Protein AF-A0A7S2F616-F1 (afdb_monomer)

Structure (mmCIF, N/CA/C/O backbone):
data_AF-A0A7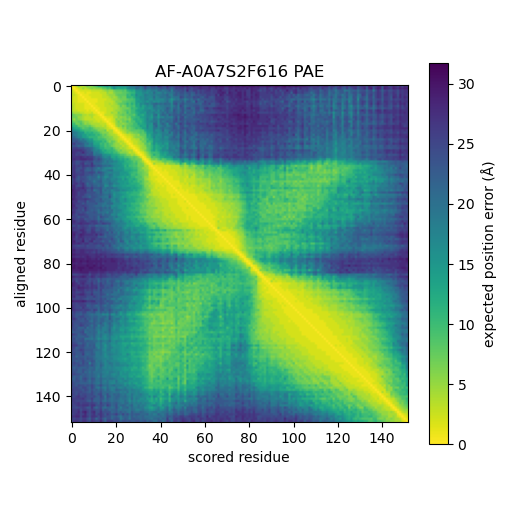S2F616-F1
#
_entry.id   AF-A0A7S2F616-F1
#
loop_
_atom_site.group_PDB
_atom_site.id
_atom_site.type_symbol
_atom_site.label_atom_id
_atom_site.label_alt_id
_atom_site.label_comp_id
_atom_site.label_asym_id
_atom_site.label_entity_id
_atom_site.label_seq_id
_atom_site.pdbx_PDB_ins_code
_atom_site.Cartn_x
_atom_site.Cartn_y
_atom_site.Cartn_z
_atom_site.occupancy
_atom_site.B_iso_or_equiv
_atom_site.auth_seq_id
_atom_site.auth_comp_id
_atom_site.auth_asym_id
_atom_site.auth_atom_id
_atom_site.pdbx_PDB_model_num
ATOM 1 N N . VAL A 1 1 ? 30.678 -34.452 -45.880 1.00 59.41 1 VAL A N 1
ATOM 2 C CA . VAL A 1 1 ? 30.586 -33.304 -44.944 1.00 59.41 1 VAL A CA 1
ATOM 3 C C . VAL A 1 1 ? 29.264 -32.539 -45.116 1.00 59.41 1 VAL A C 1
ATOM 5 O O . VAL A 1 1 ? 28.798 -31.951 -44.152 1.00 59.41 1 VAL A O 1
ATOM 8 N N . ASP A 1 2 ? 28.563 -32.664 -46.253 1.00 71.50 2 ASP A N 1
ATOM 9 C CA . ASP A 1 2 ? 27.286 -31.962 -46.513 1.00 71.50 2 ASP A CA 1
ATOM 10 C C . ASP A 1 2 ? 26.055 -32.409 -45.710 1.00 71.50 2 ASP A C 1
ATOM 12 O O . ASP A 1 2 ? 25.166 -31.607 -45.423 1.00 71.50 2 ASP A O 1
ATOM 16 N N . THR A 1 3 ? 25.973 -33.673 -45.292 1.00 76.50 3 THR A N 1
ATOM 17 C CA . THR A 1 3 ? 24.777 -34.192 -44.602 1.00 76.50 3 THR A CA 1
ATOM 18 C C . THR A 1 3 ? 24.576 -33.603 -43.204 1.00 76.50 3 THR A C 1
ATOM 20 O O . THR A 1 3 ? 23.438 -33.457 -42.755 1.00 76.50 3 THR A O 1
ATOM 23 N N . ALA A 1 4 ? 25.660 -33.216 -42.526 1.00 77.75 4 ALA A N 1
ATOM 24 C CA . ALA A 1 4 ? 25.596 -32.557 -41.223 1.00 77.75 4 ALA A CA 1
ATOM 25 C C . ALA A 1 4 ? 25.103 -31.106 -41.344 1.00 77.75 4 ALA A C 1
ATOM 27 O O . ALA A 1 4 ? 24.248 -30.679 -40.568 1.00 77.75 4 ALA A O 1
ATOM 28 N N . HIS A 1 5 ? 25.575 -30.376 -42.359 1.00 76.62 5 HIS A N 1
ATOM 29 C CA . HIS A 1 5 ? 25.176 -28.989 -42.598 1.00 76.62 5 HIS A CA 1
ATOM 30 C C . HIS A 1 5 ? 23.695 -28.888 -42.987 1.00 76.62 5 HIS A C 1
ATOM 32 O O . HIS A 1 5 ? 22.969 -28.016 -42.504 1.00 76.62 5 HIS A O 1
ATOM 38 N N . HIS A 1 6 ? 23.211 -29.829 -43.800 1.00 77.19 6 HIS A N 1
ATOM 39 C CA . HIS A 1 6 ? 21.803 -29.865 -44.179 1.00 77.19 6 HIS A CA 1
ATOM 40 C C . HIS A 1 6 ? 20.889 -30.140 -42.971 1.00 77.19 6 HIS A C 1
ATOM 42 O O . HIS A 1 6 ? 19.891 -29.441 -42.783 1.00 77.19 6 HIS A O 1
ATOM 48 N N . ARG A 1 7 ? 21.269 -31.068 -42.080 1.00 76.50 7 ARG A N 1
ATOM 49 C CA . ARG A 1 7 ? 20.515 -31.331 -40.841 1.00 76.50 7 ARG A CA 1
ATOM 50 C C . ARG A 1 7 ? 20.519 -30.148 -39.870 1.00 76.50 7 ARG A C 1
ATOM 52 O O . ARG A 1 7 ? 19.475 -29.847 -39.296 1.00 76.50 7 ARG A O 1
ATOM 59 N N . LEU A 1 8 ? 21.644 -29.448 -39.733 1.00 80.19 8 LEU A N 1
ATOM 60 C CA . LEU A 1 8 ? 21.741 -28.247 -38.894 1.00 80.19 8 LEU A CA 1
ATOM 61 C C . LEU A 1 8 ? 20.860 -27.104 -39.414 1.00 80.19 8 LEU A C 1
ATOM 63 O O . LEU A 1 8 ? 20.178 -26.453 -38.625 1.00 80.19 8 LEU A O 1
ATOM 67 N N . SER A 1 9 ? 20.795 -26.907 -40.734 1.00 79.44 9 SER A N 1
ATOM 68 C CA . SER A 1 9 ? 19.934 -25.874 -41.328 1.00 79.44 9 SER A CA 1
ATOM 69 C C . SER A 1 9 ? 18.437 -26.127 -41.089 1.00 79.44 9 SER A C 1
ATOM 71 O O . SER A 1 9 ? 17.704 -25.191 -40.769 1.00 79.44 9 SER A O 1
ATOM 73 N N . HIS A 1 10 ? 17.992 -27.390 -41.127 1.00 78.00 10 HIS A N 1
ATOM 74 C CA . HIS A 1 10 ? 16.605 -27.750 -40.811 1.00 78.00 10 HIS A CA 1
ATOM 75 C C . HIS A 1 10 ? 16.266 -27.564 -39.327 1.00 78.00 10 HIS A C 1
ATOM 77 O O . HIS A 1 10 ? 15.174 -27.096 -39.004 1.00 78.00 10 HIS A O 1
ATOM 83 N N . MET A 1 11 ? 17.201 -27.864 -38.419 1.00 77.00 11 MET A N 1
ATOM 84 C CA . MET A 1 11 ? 17.009 -27.607 -36.986 1.00 77.00 11 MET A CA 1
ATOM 85 C C . MET A 1 11 ? 16.946 -26.105 -36.672 1.00 77.00 11 MET A C 1
ATOM 87 O O . MET A 1 11 ? 16.117 -25.679 -35.869 1.00 77.00 11 MET A O 1
ATOM 91 N N . ALA A 1 12 ? 17.754 -25.286 -37.350 1.00 77.19 12 ALA A N 1
ATOM 92 C CA . ALA A 1 12 ? 17.732 -23.833 -37.188 1.00 77.19 12 ALA A CA 1
ATOM 93 C C . ALA A 1 12 ? 16.427 -23.193 -37.699 1.00 77.19 12 ALA A C 1
ATOM 95 O O . ALA A 1 12 ? 15.934 -22.237 -37.100 1.00 77.19 12 ALA A O 1
ATOM 96 N N . GLN A 1 13 ? 15.839 -23.722 -38.777 1.00 73.69 13 GLN A N 1
ATOM 97 C CA . GLN A 1 13 ? 14.551 -23.246 -39.296 1.00 73.69 13 GLN A CA 1
ATOM 98 C C . GLN A 1 13 ? 13.376 -23.634 -38.387 1.00 73.69 13 GLN A C 1
ATOM 100 O O . GLN A 1 13 ? 12.523 -22.791 -38.113 1.00 73.69 13 GLN A O 1
ATOM 105 N N . GLY A 1 14 ? 13.365 -24.859 -37.848 1.00 64.19 14 GLY A N 1
ATOM 106 C CA . GLY A 1 14 ? 12.347 -25.294 -36.883 1.00 64.19 14 GLY A CA 1
ATOM 107 C C . GLY A 1 14 ? 12.370 -24.482 -35.583 1.00 64.19 14 GLY A C 1
ATOM 108 O O . GLY A 1 14 ? 11.321 -24.084 -35.084 1.00 64.19 14 GLY A O 1
ATOM 109 N N . ALA A 1 15 ? 13.564 -24.148 -35.080 1.00 64.31 15 ALA A N 1
ATOM 110 C CA . ALA A 1 15 ? 13.719 -23.313 -33.888 1.00 64.31 15 ALA A CA 1
ATOM 111 C C . ALA A 1 15 ? 13.207 -21.873 -34.091 1.00 64.31 15 ALA A C 1
ATOM 113 O O . ALA A 1 15 ? 12.658 -21.280 -33.164 1.00 64.31 15 ALA A O 1
ATOM 114 N N . LYS A 1 16 ? 13.350 -21.310 -35.299 1.00 64.12 16 LYS A N 1
ATOM 115 C CA . LYS A 1 16 ? 12.811 -19.980 -35.628 1.00 64.12 16 LYS A CA 1
ATOM 116 C C . LYS A 1 16 ? 11.285 -19.978 -35.719 1.00 64.12 16 LYS A C 1
ATOM 118 O O . LYS A 1 16 ? 10.668 -19.061 -35.190 1.00 64.12 16 LYS A O 1
ATOM 123 N N . ALA A 1 17 ? 10.689 -21.007 -36.322 1.00 65.56 17 ALA A N 1
ATOM 124 C CA . ALA A 1 17 ? 9.234 -21.139 -36.413 1.00 65.56 17 ALA A CA 1
ATOM 125 C C . ALA A 1 17 ? 8.583 -21.262 -35.025 1.00 65.56 17 ALA A C 1
ATOM 127 O O . ALA A 1 17 ? 7.601 -20.585 -34.742 1.00 65.56 17 ALA A O 1
ATOM 128 N N . TRP A 1 18 ? 9.188 -22.042 -34.123 1.00 61.41 18 TRP A N 1
ATOM 129 C CA . TRP A 1 18 ? 8.688 -22.203 -32.753 1.00 61.41 18 TRP A CA 1
ATOM 130 C C . TRP A 1 18 ? 8.827 -20.929 -31.903 1.00 61.41 18 TRP A C 1
ATOM 132 O O . TRP A 1 18 ? 8.004 -20.667 -31.028 1.00 61.41 18 TRP A O 1
ATOM 142 N N . ARG A 1 19 ? 9.855 -20.111 -32.173 1.00 57.28 19 ARG A N 1
ATOM 143 C CA . ARG A 1 19 ? 10.084 -18.826 -31.494 1.00 57.28 19 ARG A CA 1
ATOM 144 C C . ARG A 1 19 ? 9.154 -17.713 -31.996 1.00 57.28 19 ARG A C 1
ATOM 146 O O . ARG A 1 19 ? 8.838 -16.828 -31.215 1.00 57.28 19 ARG A O 1
ATOM 153 N N . GLY A 1 20 ? 8.718 -17.752 -33.258 1.00 59.09 20 GLY A N 1
ATOM 154 C CA . GLY A 1 20 ? 7.736 -16.801 -33.800 1.00 59.09 20 GLY A CA 1
ATOM 155 C C . GLY A 1 20 ? 6.345 -17.008 -33.203 1.00 59.09 20 GLY A C 1
ATOM 156 O O . GLY A 1 20 ? 5.773 -16.083 -32.642 1.00 59.09 20 GLY A O 1
ATOM 157 N N . ASP A 1 21 ? 5.870 -18.254 -33.200 1.00 58.25 21 ASP A N 1
ATOM 158 C CA . ASP A 1 21 ? 4.515 -18.604 -32.744 1.00 58.25 21 ASP A CA 1
ATOM 159 C C . ASP A 1 21 ? 4.321 -18.372 -31.231 1.00 58.25 21 ASP A C 1
ATOM 161 O O . ASP A 1 21 ? 3.269 -17.941 -30.766 1.00 58.25 21 ASP A O 1
ATOM 165 N N . THR A 1 22 ? 5.381 -18.581 -30.441 1.00 59.03 22 THR A N 1
ATOM 166 C CA . THR A 1 22 ? 5.370 -18.269 -29.002 1.00 59.03 22 THR A CA 1
ATOM 167 C C . THR A 1 22 ? 5.550 -16.784 -28.708 1.00 59.03 22 THR A C 1
ATOM 169 O O . THR A 1 22 ? 4.949 -16.297 -27.753 1.00 59.03 22 THR A O 1
ATOM 172 N N . ALA A 1 23 ? 6.339 -16.050 -29.499 1.00 58.25 23 ALA A N 1
ATOM 173 C CA . ALA A 1 23 ? 6.511 -14.611 -29.314 1.00 58.25 23 ALA A CA 1
ATOM 174 C C . ALA A 1 23 ? 5.230 -13.839 -29.648 1.00 58.25 23 ALA A C 1
ATOM 176 O O . ALA A 1 23 ? 4.866 -12.938 -28.896 1.00 58.25 23 ALA A O 1
ATOM 177 N N . ASP A 1 24 ? 4.525 -14.215 -30.715 1.00 59.19 24 ASP A N 1
ATOM 178 C CA . ASP A 1 24 ? 3.292 -13.546 -31.133 1.00 59.19 24 ASP A CA 1
ATOM 179 C C . ASP A 1 24 ? 2.122 -13.871 -30.188 1.00 59.19 24 ASP A C 1
ATOM 181 O O . ASP A 1 24 ? 1.415 -12.956 -29.760 1.00 59.19 24 ASP A O 1
ATOM 185 N N . ALA A 1 25 ? 2.005 -15.122 -29.722 1.00 58.81 25 ALA A N 1
ATOM 186 C CA . ALA A 1 25 ? 1.015 -15.501 -28.710 1.00 58.81 25 ALA A CA 1
ATOM 187 C C . ALA A 1 25 ? 1.250 -14.812 -27.349 1.00 58.81 25 ALA A C 1
ATOM 189 O O . ALA A 1 25 ? 0.301 -14.366 -26.705 1.00 58.81 25 ALA A O 1
ATOM 190 N N . HIS A 1 26 ? 2.507 -14.659 -26.905 1.00 54.34 26 HIS A N 1
ATOM 191 C CA . HIS A 1 26 ? 2.810 -13.895 -25.684 1.00 54.34 26 HIS A CA 1
ATOM 192 C C . HIS A 1 26 ? 2.540 -12.394 -25.860 1.00 54.34 26 HIS A C 1
ATOM 194 O O . HIS A 1 26 ? 2.189 -11.709 -24.897 1.00 54.34 26 HIS A O 1
ATOM 200 N N . ARG A 1 27 ? 2.704 -11.871 -27.080 1.00 56.91 27 ARG A N 1
ATOM 201 C CA . ARG A 1 27 ? 2.516 -10.454 -27.404 1.00 56.91 27 ARG A CA 1
ATOM 202 C C . ARG A 1 27 ? 1.042 -10.064 -27.478 1.00 56.91 27 ARG A C 1
ATOM 204 O O . ARG A 1 27 ? 0.711 -8.960 -27.056 1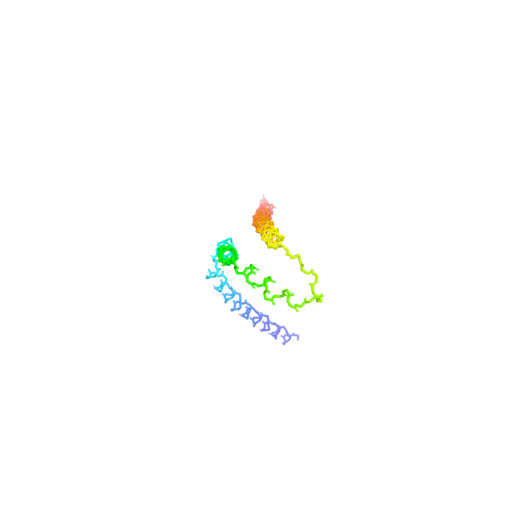.00 56.91 27 ARG A O 1
ATOM 211 N N . GLU A 1 28 ? 0.161 -10.949 -27.943 1.00 57.34 28 GLU A N 1
ATOM 212 C CA . GLU A 1 28 ? -1.293 -10.725 -27.906 1.00 57.34 28 GLU A CA 1
ATOM 213 C C . GLU A 1 28 ? -1.851 -10.785 -26.482 1.00 57.34 28 GLU A C 1
ATOM 215 O O . GLU A 1 28 ? -2.575 -9.874 -26.079 1.00 57.34 28 GLU A O 1
ATOM 220 N N . VAL A 1 29 ? -1.423 -11.758 -25.668 1.00 57.06 29 VAL A N 1
ATOM 221 C CA . VAL A 1 29 ? -1.841 -11.845 -24.256 1.00 57.06 29 VAL A CA 1
ATOM 222 C C . VAL A 1 29 ? -1.372 -10.624 -23.451 1.00 57.06 29 VAL A C 1
ATOM 224 O O . VAL A 1 29 ? -2.125 -10.101 -22.631 1.00 57.06 29 VAL A O 1
ATOM 227 N N . HIS A 1 30 ? -0.168 -10.103 -23.719 1.00 52.06 30 HIS A N 1
ATOM 228 C CA . HIS A 1 30 ? 0.314 -8.872 -23.078 1.00 52.06 30 HIS A CA 1
ATOM 229 C C . HIS A 1 30 ? -0.364 -7.591 -23.575 1.00 52.06 30 HIS A C 1
ATOM 231 O O . HIS A 1 30 ? -0.295 -6.574 -22.885 1.00 52.06 30 HIS A O 1
ATOM 237 N N . ARG A 1 31 ? -1.003 -7.605 -24.749 1.00 53.75 31 ARG A N 1
ATOM 238 C CA . ARG A 1 31 ? -1.628 -6.416 -25.345 1.00 53.75 31 ARG A CA 1
ATOM 239 C C . ARG A 1 31 ? -3.057 -6.191 -24.849 1.00 53.75 31 ARG A C 1
ATOM 241 O O . ARG A 1 31 ? -3.458 -5.039 -24.721 1.00 53.75 31 ARG A O 1
ATOM 248 N N . GLU A 1 32 ? -3.800 -7.247 -24.519 1.00 51.09 32 GLU A N 1
ATOM 249 C CA . GLU A 1 32 ? -5.140 -7.127 -23.914 1.00 51.09 32 GLU A CA 1
ATOM 250 C C . GLU A 1 32 ? -5.114 -6.878 -22.398 1.00 51.09 32 GLU A C 1
ATOM 252 O O . GLU A 1 32 ? -6.073 -6.337 -21.853 1.00 51.09 32 GLU A O 1
ATOM 257 N N . SER A 1 33 ? -4.017 -7.199 -21.702 1.00 52.53 33 SER A N 1
ATOM 258 C CA . SER A 1 33 ? -3.915 -7.017 -20.247 1.00 52.53 33 SER A CA 1
ATOM 259 C C . SER A 1 33 ? -3.312 -5.677 -19.807 1.00 52.53 33 SER A C 1
ATOM 261 O O . SER A 1 33 ? -2.988 -5.532 -18.628 1.00 52.53 33 SER A O 1
ATOM 263 N N . GLN A 1 34 ? -3.130 -4.701 -20.705 1.00 55.25 34 GLN A N 1
ATOM 264 C CA . GLN A 1 34 ? -2.615 -3.371 -20.348 1.00 55.25 34 GLN A CA 1
ATOM 265 C C . GLN A 1 34 ? -3.683 -2.503 -19.668 1.00 55.25 34 GLN A C 1
ATOM 267 O O . GLN A 1 34 ? -3.911 -1.354 -20.039 1.00 55.25 34 GLN A O 1
ATOM 272 N N . VAL A 1 35 ? -4.339 -3.034 -18.638 1.00 62.22 35 VAL A N 1
ATOM 273 C CA . VAL A 1 35 ? -4.918 -2.156 -17.624 1.00 62.22 35 VAL A CA 1
ATOM 274 C C . VAL A 1 35 ? -3.722 -1.496 -16.937 1.00 62.22 35 VAL A C 1
ATOM 276 O O . VAL A 1 35 ? -2.810 -2.217 -16.515 1.00 62.22 35 VAL A O 1
ATOM 279 N N . PRO A 1 36 ? -3.652 -0.156 -16.860 1.00 74.44 36 PRO A N 1
ATOM 280 C CA . PRO A 1 36 ? -2.521 0.508 -16.238 1.00 74.44 36 PRO A CA 1
ATOM 281 C C . PRO A 1 36 ? -2.328 -0.057 -14.830 1.00 74.44 36 PRO A C 1
ATOM 283 O O . PRO A 1 36 ? -3.259 -0.111 -14.028 1.00 74.44 36 PRO A O 1
ATOM 286 N N . LEU A 1 37 ? -1.105 -0.501 -14.536 1.00 72.06 37 LEU A N 1
ATOM 287 C CA . LEU A 1 37 ? -0.735 -1.185 -13.289 1.00 72.06 37 LEU A CA 1
ATOM 288 C C . LEU A 1 37 ? -1.169 -0.374 -12.053 1.00 72.06 37 LEU A C 1
ATOM 290 O O . LEU A 1 37 ? -1.604 -0.920 -11.042 1.00 72.06 37 LEU A O 1
ATOM 294 N N . TRP A 1 38 ? -1.145 0.954 -12.191 1.00 74.50 38 TRP A N 1
ATOM 295 C CA . TRP A 1 38 ? -1.668 1.906 -11.219 1.00 74.50 38 TRP A CA 1
ATOM 296 C C . TRP A 1 38 ? -3.166 1.744 -10.928 1.00 74.50 38 TRP A C 1
ATOM 298 O O . TRP A 1 38 ? -3.576 1.786 -9.775 1.00 74.50 38 TRP A O 1
ATOM 308 N N . GLU A 1 39 ? -3.985 1.550 -11.954 1.00 77.75 39 GLU A N 1
ATOM 309 C CA . GLU A 1 39 ? -5.439 1.443 -11.841 1.00 77.75 39 GLU A CA 1
ATOM 310 C C . GLU A 1 39 ? -5.845 0.116 -11.189 1.00 77.75 39 GLU A C 1
ATOM 312 O O . GLU A 1 39 ? -6.696 0.106 -10.301 1.00 77.75 39 GLU A O 1
ATOM 317 N N . SER A 1 40 ? -5.147 -0.981 -11.511 1.00 77.19 40 SER A N 1
ATOM 318 C CA . SER A 1 40 ? -5.331 -2.264 -10.819 1.00 77.19 40 SER A CA 1
ATOM 319 C C . SER A 1 40 ? -4.931 -2.191 -9.341 1.00 77.19 40 SER A C 1
ATOM 321 O O . SER A 1 40 ? -5.655 -2.697 -8.481 1.00 77.19 40 SER A O 1
ATOM 323 N N . LEU A 1 41 ? -3.812 -1.536 -9.021 1.00 76.88 41 LEU A N 1
ATOM 324 C CA . LEU A 1 41 ? -3.373 -1.360 -7.635 1.00 76.88 41 LEU A CA 1
ATOM 325 C C . LEU A 1 41 ? -4.302 -0.437 -6.848 1.00 76.88 41 LEU A C 1
ATOM 327 O O . LEU A 1 41 ? -4.589 -0.703 -5.679 1.00 76.88 41 LEU A O 1
ATOM 331 N N . PHE A 1 42 ? -4.802 0.624 -7.480 1.00 80.06 42 PHE A N 1
ATOM 332 C CA . PHE A 1 42 ? -5.746 1.541 -6.856 1.00 80.06 42 PHE A CA 1
ATOM 333 C C . PHE A 1 42 ? -7.086 0.856 -6.582 1.00 80.06 42 PHE A C 1
ATOM 335 O O . PHE A 1 42 ? -7.616 0.985 -5.482 1.00 80.06 42 PHE A O 1
ATOM 342 N N . ALA A 1 43 ? -7.599 0.068 -7.530 1.00 80.25 43 ALA A N 1
ATOM 343 C CA . ALA A 1 43 ? -8.821 -0.710 -7.347 1.00 80.25 43 ALA A CA 1
ATOM 344 C C . ALA A 1 43 ? -8.710 -1.692 -6.168 1.00 80.25 43 ALA A C 1
ATOM 346 O O . ALA A 1 43 ? -9.601 -1.730 -5.317 1.00 80.25 43 ALA A O 1
ATOM 347 N N . ASN A 1 44 ? -7.590 -2.416 -6.059 1.00 79.56 44 ASN A N 1
ATOM 348 C CA . ASN A 1 44 ? -7.339 -3.309 -4.925 1.00 79.56 44 ASN A CA 1
ATOM 349 C C . ASN A 1 44 ? -7.220 -2.539 -3.601 1.00 79.56 44 ASN A C 1
ATOM 351 O O . ASN A 1 44 ? -7.846 -2.919 -2.614 1.00 79.56 44 ASN A O 1
ATOM 355 N N . SER A 1 45 ? -6.505 -1.411 -3.595 1.00 77.56 45 SER A N 1
ATOM 356 C CA . SER A 1 45 ? -6.336 -0.574 -2.397 1.00 77.56 45 SER A CA 1
ATOM 357 C C . SER A 1 45 ? -7.667 -0.007 -1.895 1.00 77.56 45 SER A C 1
ATOM 359 O O . SER A 1 45 ? -7.921 0.022 -0.694 1.00 77.56 45 SER A O 1
ATOM 361 N N . VAL A 1 46 ? -8.543 0.429 -2.807 1.00 81.25 46 VAL A N 1
ATOM 362 C CA . VAL A 1 46 ? -9.890 0.908 -2.465 1.00 81.25 46 VAL A CA 1
ATOM 363 C C . VAL A 1 46 ? -10.735 -0.227 -1.890 1.00 81.25 46 VAL A C 1
ATOM 365 O O . VAL A 1 46 ? -11.444 -0.005 -0.910 1.00 81.25 46 VAL A O 1
ATOM 368 N N . GLY A 1 47 ? -10.636 -1.438 -2.446 1.00 82.44 47 GLY A N 1
ATOM 369 C CA . GLY A 1 47 ? -11.311 -2.625 -1.915 1.00 82.44 47 GLY A CA 1
ATOM 370 C C . GLY A 1 47 ? -10.879 -2.954 -0.484 1.00 82.44 47 GLY A C 1
ATOM 371 O O . GLY A 1 47 ? -11.723 -3.116 0.398 1.00 82.44 47 GLY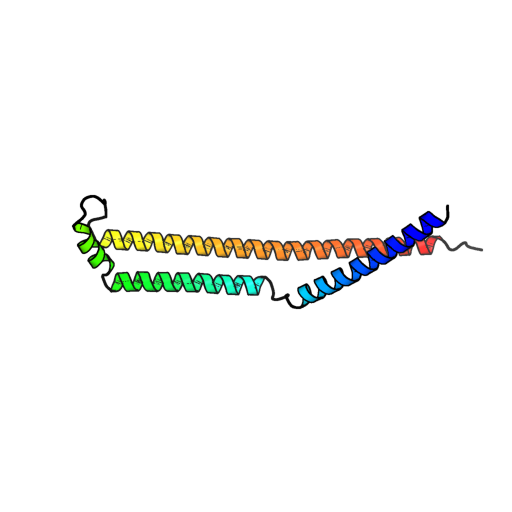 A O 1
ATOM 372 N N . GLU A 1 48 ? -9.572 -2.971 -0.224 1.00 78.94 48 GLU A N 1
ATOM 373 C CA . GLU A 1 48 ? -9.013 -3.214 1.112 1.00 78.94 48 GLU A CA 1
ATOM 374 C C . GLU A 1 48 ? -9.394 -2.113 2.113 1.00 78.94 48 GLU A C 1
ATOM 376 O O . GLU A 1 48 ? -9.782 -2.406 3.249 1.00 78.94 48 GLU A O 1
ATOM 381 N N . LEU A 1 49 ? -9.380 -0.845 1.686 1.00 79.31 49 LEU A N 1
ATOM 382 C CA . LEU A 1 49 ? -9.833 0.282 2.503 1.00 79.31 49 LEU A CA 1
ATOM 383 C C . LEU A 1 49 ? -11.322 0.161 2.855 1.00 79.31 49 LEU A C 1
ATOM 385 O O . LEU A 1 49 ? -11.720 0.482 3.976 1.00 79.31 49 LEU A O 1
ATOM 389 N N . MET A 1 50 ? -12.149 -0.325 1.926 1.00 84.69 50 MET A N 1
ATOM 390 C CA . MET A 1 50 ? -13.575 -0.530 2.169 1.00 84.69 50 MET A CA 1
ATOM 391 C C . MET A 1 50 ? -13.816 -1.609 3.226 1.00 84.69 50 MET A C 1
ATOM 393 O O . MET A 1 50 ? -14.640 -1.414 4.119 1.00 84.69 50 MET A O 1
ATOM 397 N N . VAL A 1 51 ? -13.063 -2.714 3.173 1.00 85.12 51 VAL A N 1
ATOM 398 C CA . VAL A 1 51 ? -13.130 -3.781 4.185 1.00 85.12 51 VAL A CA 1
ATOM 399 C C . VAL A 1 51 ? -12.745 -3.240 5.560 1.00 85.12 51 VAL A C 1
ATOM 401 O O . VAL A 1 51 ? -13.466 -3.480 6.529 1.00 85.12 51 VAL A O 1
ATOM 404 N N . LEU A 1 52 ? -11.671 -2.452 5.656 1.00 77.69 52 LEU A N 1
ATOM 405 C CA . LEU A 1 52 ? -11.294 -1.800 6.912 1.00 77.69 52 LEU A CA 1
ATOM 406 C C . LEU A 1 52 ? -12.364 -0.829 7.413 1.00 77.69 52 LEU A C 1
ATOM 408 O O . LEU A 1 52 ? -12.685 -0.845 8.599 1.00 77.69 52 LEU A O 1
ATOM 412 N N . GLY A 1 53 ? -12.953 -0.028 6.524 1.00 77.88 53 GLY A N 1
ATOM 413 C CA . GLY A 1 53 ? -14.065 0.861 6.857 1.00 77.88 53 GLY A CA 1
ATOM 414 C C . GLY A 1 53 ? -15.288 0.098 7.371 1.00 77.88 53 GLY A C 1
ATOM 415 O O . GLY A 1 53 ? -15.916 0.518 8.341 1.00 77.88 53 GLY A O 1
ATOM 416 N N . CYS A 1 54 ? -15.597 -1.063 6.789 1.00 83.50 54 CYS A N 1
ATOM 417 C CA . CYS A 1 54 ? -16.647 -1.948 7.288 1.00 83.50 54 CYS A CA 1
ATOM 418 C C . CYS A 1 54 ? -16.315 -2.507 8.676 1.00 83.50 54 CYS A C 1
ATOM 420 O O . CYS A 1 54 ? -17.171 -2.468 9.556 1.00 83.50 54 CYS A O 1
ATOM 422 N N . VAL A 1 55 ? -15.088 -2.982 8.910 1.00 80.19 55 VAL A N 1
ATOM 423 C CA . VAL A 1 55 ? -14.657 -3.461 10.236 1.00 80.19 55 VAL A CA 1
ATOM 424 C C . VAL A 1 55 ? -14.740 -2.334 11.268 1.00 80.19 55 VAL A C 1
ATOM 426 O O . VAL A 1 55 ? -15.270 -2.543 12.357 1.00 80.19 55 VAL A O 1
ATOM 429 N N . ALA A 1 56 ? -14.307 -1.125 10.909 1.00 77.62 56 ALA A N 1
ATOM 430 C CA . ALA A 1 56 ? -14.438 0.074 11.732 1.00 77.62 56 ALA A CA 1
ATOM 431 C C . ALA A 1 56 ? -15.892 0.367 12.097 1.00 77.62 56 ALA A C 1
ATOM 433 O O . ALA A 1 56 ? -16.219 0.549 13.269 1.00 77.62 56 ALA A O 1
ATOM 434 N N . ALA A 1 57 ? -16.782 0.352 11.104 1.00 75.19 57 ALA A N 1
ATOM 435 C CA . ALA A 1 57 ? -18.203 0.585 11.304 1.00 75.19 57 ALA A CA 1
ATOM 436 C C . ALA A 1 57 ? -18.839 -0.484 12.203 1.00 75.19 57 ALA A C 1
ATOM 438 O O . ALA A 1 57 ? -19.663 -0.150 13.054 1.00 75.19 57 ALA A O 1
ATOM 439 N N . VAL A 1 58 ? -18.443 -1.753 12.062 1.00 79.25 58 VAL A N 1
ATOM 440 C CA . VAL A 1 58 ? -18.916 -2.855 12.913 1.00 79.25 58 VAL A CA 1
ATOM 441 C C . VAL A 1 58 ? -18.439 -2.677 14.351 1.00 79.25 58 VAL A C 1
ATOM 443 O O . VAL A 1 58 ? -19.253 -2.758 15.267 1.00 79.25 58 VAL A O 1
ATOM 446 N N . VAL A 1 59 ? -17.157 -2.380 14.564 1.00 77.31 59 VAL A N 1
ATOM 447 C CA . VAL A 1 59 ? -16.587 -2.149 15.901 1.00 77.31 59 VAL A CA 1
ATOM 448 C C . VAL A 1 59 ? -17.226 -0.931 16.572 1.00 77.31 59 VAL A C 1
ATOM 450 O O . VAL A 1 59 ? -17.628 -1.003 17.733 1.00 77.31 59 VAL A O 1
ATOM 453 N N . TRP A 1 60 ? -17.400 0.16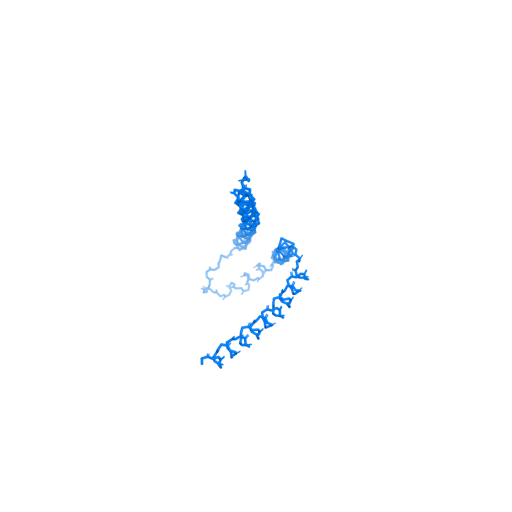5 15.833 1.00 78.56 60 TRP A N 1
ATOM 454 C CA . TRP A 1 60 ? -18.083 1.366 16.314 1.00 78.56 60 TRP A CA 1
ATOM 455 C C . TRP A 1 60 ? -19.549 1.089 16.669 1.00 78.56 60 TRP A C 1
ATOM 457 O O . TRP A 1 60 ? -20.035 1.521 17.715 1.00 78.56 60 TRP A O 1
ATOM 467 N N . SER A 1 61 ? -20.248 0.314 15.836 1.00 75.12 61 SER A N 1
ATOM 468 C CA . SER A 1 61 ? -21.638 -0.084 16.085 1.00 75.12 61 SER A CA 1
ATOM 469 C C . SER A 1 61 ? -21.751 -1.000 17.307 1.00 75.12 61 SER A C 1
ATOM 471 O O . SER A 1 61 ? -22.643 -0.812 18.131 1.00 75.12 61 SER A O 1
ATOM 473 N N . ALA A 1 62 ? -20.821 -1.946 17.475 1.00 76.50 62 ALA A N 1
ATOM 474 C CA . ALA A 1 62 ? -20.732 -2.819 18.646 1.00 76.50 62 ALA A CA 1
ATOM 475 C C . ALA A 1 62 ? -20.448 -2.028 19.935 1.00 76.50 62 ALA A C 1
ATOM 477 O O . ALA A 1 62 ? -21.049 -2.301 20.974 1.00 76.50 62 ALA A O 1
ATOM 478 N N . SER A 1 63 ? -19.595 -1.004 19.854 1.00 71.50 63 SER A N 1
ATOM 479 C CA . SER A 1 63 ? -19.342 -0.061 20.946 1.00 71.50 63 SER A CA 1
ATOM 480 C C . SER A 1 63 ? -20.596 0.732 21.318 1.00 71.50 63 SER A C 1
ATOM 482 O O . SER A 1 63 ? -20.973 0.772 22.488 1.00 71.50 63 SER A O 1
ATOM 484 N N . ARG A 1 64 ? -21.314 1.284 20.333 1.00 75.62 64 ARG A N 1
ATOM 485 C CA . ARG A 1 64 ? -22.568 2.019 20.568 1.00 75.62 64 ARG A CA 1
ATOM 486 C C . ARG A 1 64 ? -23.697 1.149 21.112 1.00 75.62 64 ARG A C 1
ATOM 488 O O . ARG A 1 64 ? -24.544 1.663 21.836 1.00 75.62 64 ARG A O 1
ATOM 495 N N . ALA A 1 65 ? -23.708 -0.137 20.776 1.00 80.38 65 ALA A N 1
ATOM 496 C CA . ALA A 1 65 ? -24.688 -1.096 21.271 1.00 80.38 65 ALA A CA 1
ATOM 497 C C . ALA A 1 65 ? -24.397 -1.599 22.699 1.00 80.38 65 ALA A C 1
ATOM 499 O O . ALA A 1 65 ? -25.184 -2.386 23.220 1.00 80.38 65 ALA A O 1
ATOM 500 N N . GLY A 1 66 ? -23.279 -1.202 23.325 1.00 79.31 66 GLY A N 1
ATOM 501 C CA . GLY A 1 66 ? -22.858 -1.751 24.619 1.00 79.31 66 GLY A CA 1
ATOM 502 C C . GLY A 1 66 ? -22.505 -3.240 24.541 1.00 79.31 66 GLY A C 1
ATOM 503 O O . GLY A 1 66 ? -22.560 -3.949 25.543 1.00 79.31 66 GLY A O 1
ATOM 504 N N . LEU A 1 67 ? -22.157 -3.746 23.349 1.00 79.25 67 LEU A N 1
ATOM 505 C CA . LEU A 1 67 ? -21.823 -5.159 23.150 1.00 79.25 67 LEU A CA 1
ATOM 506 C C . LEU A 1 67 ? -20.590 -5.544 23.976 1.00 79.25 67 LEU A C 1
ATOM 508 O O . LEU A 1 67 ? -20.541 -6.631 24.544 1.00 79.25 67 LEU A O 1
ATOM 512 N N . PHE A 1 68 ? -19.620 -4.634 24.080 1.00 74.81 68 PHE A N 1
ATOM 513 C CA . PHE A 1 68 ? -18.437 -4.831 24.915 1.00 74.81 68 PHE A CA 1
ATOM 514 C C . PHE A 1 68 ? -18.784 -4.889 26.407 1.00 74.81 68 PHE A C 1
ATOM 516 O O . PHE A 1 68 ? -18.223 -5.725 27.107 1.00 74.81 68 PHE A O 1
ATOM 523 N N . ASP A 1 69 ? -19.767 -4.112 26.871 1.00 76.69 69 ASP A N 1
ATOM 524 C CA . ASP A 1 69 ? -20.249 -4.169 28.260 1.00 76.69 69 ASP A CA 1
ATOM 525 C C . ASP A 1 69 ? -20.949 -5.501 28.550 1.00 76.69 6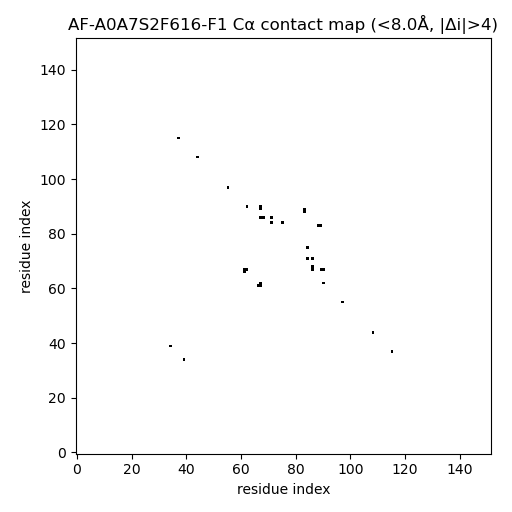9 ASP A C 1
ATOM 527 O O . ASP A 1 69 ? -20.741 -6.117 29.596 1.00 76.69 69 ASP A O 1
ATOM 531 N N . ALA A 1 70 ? -21.749 -5.986 27.595 1.00 80.25 70 ALA A N 1
ATOM 532 C CA . ALA A 1 70 ? -22.410 -7.283 27.695 1.00 80.25 70 ALA A CA 1
ATOM 533 C C . ALA A 1 70 ? -21.398 -8.441 27.721 1.00 80.25 70 ALA A C 1
ATOM 535 O O . ALA A 1 70 ? -21.544 -9.373 28.511 1.00 80.25 70 ALA A O 1
ATOM 536 N N . ILE A 1 71 ? -20.353 -8.368 26.891 1.00 78.56 71 ILE A N 1
ATOM 537 C CA . ILE A 1 71 ? -19.263 -9.349 26.855 1.00 78.56 71 ILE A CA 1
ATOM 538 C C . ILE A 1 71 ? -18.449 -9.304 28.154 1.00 78.56 71 ILE A C 1
ATOM 540 O O . ILE A 1 71 ? -18.172 -10.359 28.720 1.00 78.56 71 ILE A O 1
ATOM 544 N N . ALA A 1 72 ? -18.113 -8.115 28.658 1.00 73.31 72 ALA A N 1
ATOM 545 C CA . ALA A 1 72 ? -17.382 -7.947 29.912 1.00 73.31 72 ALA A CA 1
ATOM 546 C C . ALA A 1 72 ? -18.155 -8.538 31.103 1.00 73.31 72 ALA A C 1
ATOM 548 O O . ALA A 1 72 ? -17.586 -9.297 31.885 1.00 73.31 72 ALA A O 1
ATOM 549 N N . ASN A 1 73 ? -19.466 -8.289 31.192 1.00 76.88 73 ASN A N 1
ATOM 550 C CA . ASN A 1 73 ? -20.319 -8.896 32.219 1.00 76.88 73 ASN A CA 1
ATOM 551 C C . ASN A 1 73 ? -20.453 -10.419 32.070 1.00 76.88 73 ASN A C 1
ATOM 553 O O . ASN A 1 73 ? -20.485 -11.132 33.069 1.00 76.88 73 ASN A O 1
ATOM 557 N N . ALA A 1 74 ? -20.522 -10.940 30.843 1.00 80.38 74 ALA A N 1
ATOM 558 C CA . ALA A 1 74 ? -20.580 -12.384 30.616 1.00 80.38 74 ALA A CA 1
ATOM 559 C C . ALA A 1 74 ? -19.256 -13.085 30.982 1.00 80.38 74 ALA A C 1
ATOM 561 O O . ALA A 1 74 ? -19.264 -14.197 31.512 1.00 80.38 74 ALA A O 1
ATOM 562 N N . LEU A 1 75 ? -18.118 -12.432 30.725 1.00 72.31 75 LEU A N 1
ATOM 563 C CA . LEU A 1 75 ? -16.778 -12.951 31.013 1.00 72.31 75 LEU A CA 1
ATOM 564 C C . LEU A 1 75 ? -16.330 -12.734 32.459 1.00 72.31 75 LEU A C 1
ATOM 566 O O . LEU A 1 75 ? -15.432 -13.446 32.900 1.00 72.31 75 LEU A O 1
ATOM 570 N N . SER A 1 76 ? -16.972 -11.848 33.227 1.00 65.62 76 SER A N 1
ATOM 571 C CA . SER A 1 76 ? -16.643 -11.628 34.646 1.00 65.62 76 SER A CA 1
ATOM 572 C C . SER A 1 76 ? -16.815 -12.883 35.515 1.00 65.62 76 SER A C 1
ATOM 574 O O . SER A 1 76 ? -16.363 -12.912 36.653 1.00 65.62 76 SER A O 1
ATOM 576 N N . SER A 1 77 ? -17.485 -13.920 35.000 1.00 65.25 77 SER A N 1
ATOM 577 C CA . SER A 1 77 ? -17.615 -15.223 35.664 1.00 65.25 77 SER A CA 1
ATOM 578 C C . SER A 1 77 ? -16.357 -16.099 35.540 1.00 65.25 77 SER A C 1
ATOM 580 O O . SER A 1 77 ? -16.269 -17.134 36.197 1.00 65.25 77 SER A O 1
ATOM 582 N N . TYR A 1 78 ? -15.383 -15.709 34.710 1.00 63.94 78 TYR A N 1
ATOM 583 C CA . TYR A 1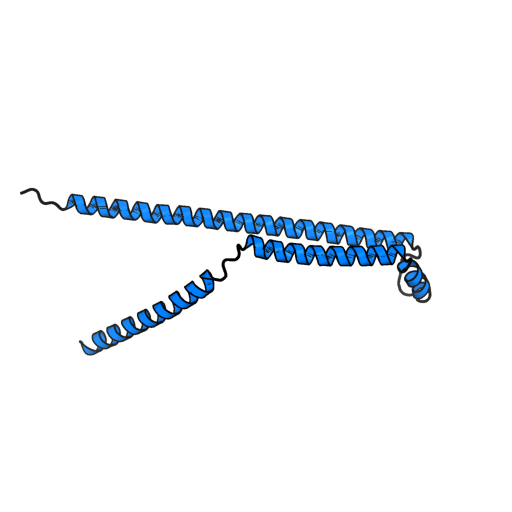 78 ? -14.130 -16.428 34.483 1.00 63.94 78 TYR A CA 1
ATOM 584 C C . TYR A 1 78 ? -12.938 -15.637 35.045 1.00 63.94 78 TYR A C 1
ATOM 586 O O . TYR A 1 78 ? -12.234 -14.944 34.318 1.00 63.94 78 TYR A O 1
ATOM 594 N N . ASP A 1 79 ? -12.663 -15.815 36.340 1.00 58.03 79 ASP A N 1
ATOM 595 C CA . ASP A 1 79 ? -11.578 -15.171 37.118 1.00 58.03 79 ASP A CA 1
ATOM 596 C C . ASP A 1 79 ? -10.138 -15.447 36.615 1.00 58.03 79 ASP A C 1
ATOM 598 O O . ASP A 1 79 ? -9.156 -14.980 37.188 1.00 58.03 79 ASP A O 1
ATOM 602 N N . VAL A 1 80 ? -9.975 -16.250 35.561 1.00 60.91 80 VAL A N 1
ATOM 603 C CA . VAL A 1 80 ? -8.665 -16.716 35.072 1.00 60.91 80 VAL A CA 1
ATOM 604 C C . VAL A 1 80 ? -8.075 -15.786 34.008 1.00 60.91 80 VAL A C 1
ATOM 606 O O . VAL A 1 80 ? -6.867 -15.811 33.769 1.00 60.91 80 VAL A O 1
ATOM 609 N N . ILE A 1 81 ? -8.890 -14.949 33.364 1.00 57.97 81 ILE A N 1
ATOM 610 C CA . ILE A 1 81 ? -8.425 -14.054 32.304 1.00 57.97 81 ILE A CA 1
ATOM 611 C C . ILE A 1 81 ? -8.356 -12.640 32.881 1.00 57.97 81 ILE A C 1
ATOM 613 O O . ILE A 1 81 ? -9.383 -12.046 33.191 1.00 57.97 81 ILE A O 1
ATOM 617 N N . ALA A 1 82 ? -7.139 -12.108 33.033 1.00 56.94 82 ALA A N 1
ATOM 618 C CA . ALA A 1 82 ? -6.875 -10.748 33.505 1.00 56.94 82 ALA A CA 1
ATOM 619 C C . ALA A 1 82 ? -7.333 -9.709 32.466 1.00 56.94 82 ALA A C 1
ATOM 621 O O . ALA A 1 82 ? -6.535 -9.121 31.739 1.00 56.94 82 ALA A O 1
ATOM 622 N N . LEU A 1 83 ? -8.644 -9.536 32.357 1.00 57.97 83 LEU A N 1
ATOM 623 C CA . LEU A 1 83 ? -9.282 -8.511 31.551 1.00 57.97 83 LEU A CA 1
ATOM 624 C C . LEU A 1 83 ? -9.487 -7.261 32.413 1.00 57.97 83 LEU A C 1
ATOM 626 O O . LEU A 1 83 ? -9.797 -7.391 33.599 1.00 57.97 83 LEU A O 1
ATOM 630 N N . PRO A 1 84 ? -9.319 -6.050 31.854 1.00 57.97 84 PRO A N 1
ATOM 631 C CA . PRO A 1 84 ? -9.648 -4.824 32.566 1.00 57.97 84 PRO A CA 1
ATOM 632 C C . PRO A 1 84 ? -11.108 -4.892 33.024 1.00 57.97 84 PRO A C 1
ATOM 634 O O . PRO A 1 84 ? -12.006 -5.039 32.200 1.00 57.97 84 PRO A O 1
ATOM 637 N N . GLY A 1 85 ? -11.347 -4.800 34.332 1.00 62.84 85 GLY A N 1
ATOM 638 C CA . GLY A 1 85 ? -12.692 -4.900 34.914 1.00 62.84 85 GLY A CA 1
ATOM 639 C C . GLY A 1 85 ? -13.598 -3.691 34.647 1.00 62.84 85 GLY A C 1
ATOM 640 O O . GLY A 1 85 ? -14.692 -3.630 35.197 1.00 62.84 85 GLY A O 1
ATOM 641 N N . ASP A 1 86 ? -13.144 -2.728 33.842 1.00 69.62 86 ASP A N 1
ATOM 642 C CA . ASP A 1 86 ? -13.862 -1.498 33.517 1.00 69.62 86 ASP A CA 1
ATOM 643 C C . ASP A 1 86 ? -14.068 -1.396 31.998 1.00 69.62 86 ASP A C 1
ATOM 645 O O . ASP A 1 86 ? -13.127 -1.561 31.211 1.00 69.62 86 ASP A O 1
ATOM 649 N N . SER A 1 87 ? -15.303 -1.116 31.581 1.00 69.00 87 SER A N 1
ATOM 650 C CA . SER A 1 87 ? -15.701 -1.005 30.174 1.00 69.00 87 SER A CA 1
ATOM 651 C C . SER A 1 87 ? -14.947 0.092 29.431 1.00 69.00 87 SER A C 1
ATOM 653 O O . SER A 1 87 ? -14.630 -0.050 28.248 1.00 69.00 87 SER A O 1
ATOM 655 N N . SER A 1 88 ? -14.587 1.157 30.148 1.00 76.19 88 SER A N 1
ATOM 656 C CA . SER A 1 88 ? -13.769 2.256 29.636 1.00 76.19 88 SER A CA 1
ATOM 657 C C . SER A 1 88 ? -12.394 1.775 29.151 1.00 76.19 88 SER A C 1
ATOM 659 O O . SER A 1 88 ? -11.938 2.158 28.073 1.00 76.19 88 SER A O 1
ATOM 661 N N . GLY A 1 89 ? -11.757 0.860 29.892 1.00 74.50 89 GLY A N 1
ATOM 662 C CA . GLY A 1 89 ? -10.456 0.298 29.516 1.00 74.50 89 GLY A CA 1
ATOM 663 C C . GLY A 1 89 ? -10.530 -0.570 28.261 1.00 74.50 89 GLY A C 1
ATOM 664 O O . GLY A 1 89 ? -9.622 -0.556 27.431 1.00 74.50 89 GLY A O 1
ATOM 665 N N . TYR A 1 90 ? -11.644 -1.278 28.086 1.00 71.81 90 TYR A N 1
ATOM 666 C CA . TYR A 1 90 ? -11.896 -2.090 26.901 1.00 71.81 90 TYR A CA 1
ATOM 667 C C . TYR A 1 90 ? -12.102 -1.241 25.648 1.00 71.81 90 TYR A C 1
ATOM 669 O O . TYR A 1 90 ? -11.535 -1.532 24.594 1.00 71.81 90 TYR A O 1
ATOM 677 N N . LEU A 1 91 ? -12.880 -0.166 25.779 1.00 76.25 91 LEU A N 1
ATOM 678 C CA . LEU A 1 91 ? -13.113 0.790 24.705 1.00 76.25 91 LEU A CA 1
ATOM 679 C C . LEU A 1 91 ? -11.795 1.415 24.233 1.00 76.25 91 LEU A C 1
ATOM 681 O O . LEU A 1 91 ? -11.520 1.445 23.036 1.00 76.25 91 LEU A O 1
ATOM 685 N N . HIS A 1 92 ? -10.962 1.843 25.180 1.00 79.62 92 HIS A N 1
ATOM 686 C CA . HIS A 1 92 ? -9.699 2.506 24.884 1.00 79.62 92 HIS A CA 1
ATOM 687 C C . HIS A 1 92 ? -8.680 1.561 24.228 1.00 79.62 92 HIS A C 1
ATOM 689 O O . HIS A 1 92 ? -7.937 1.979 23.343 1.00 79.62 92 HIS A O 1
ATOM 695 N N . ALA A 1 93 ? -8.658 0.281 24.617 1.00 75.69 93 ALA A N 1
ATOM 696 C CA . ALA A 1 93 ? -7.810 -0.726 23.978 1.00 75.69 93 ALA A CA 1
ATOM 697 C C . ALA A 1 93 ? -8.253 -1.019 22.535 1.00 75.69 93 ALA A C 1
ATOM 699 O O . ALA A 1 93 ? -7.421 -1.156 21.639 1.00 75.69 93 ALA A O 1
ATOM 700 N N . VAL A 1 94 ? -9.565 -1.094 22.295 1.00 78.62 94 VAL A N 1
ATOM 701 C CA . VAL A 1 94 ? -10.118 -1.286 20.949 1.00 78.62 94 VAL A CA 1
ATOM 702 C C . VAL A 1 94 ? -9.833 -0.072 20.067 1.00 78.62 94 VAL A C 1
ATOM 704 O O . VAL A 1 94 ? -9.442 -0.247 18.916 1.00 78.62 94 VAL A O 1
ATOM 707 N N . GLU A 1 95 ? -9.988 1.141 20.598 1.00 81.44 95 GLU A N 1
ATOM 708 C CA . GLU A 1 95 ? -9.672 2.383 19.889 1.00 81.44 95 GLU A CA 1
ATOM 709 C C . GLU A 1 95 ? -8.187 2.461 19.508 1.00 81.44 95 GLU A C 1
ATOM 711 O O . GLU A 1 95 ? -7.869 2.765 18.359 1.00 81.44 95 GLU A O 1
ATOM 716 N N . ASP A 1 96 ? -7.285 2.100 20.423 1.00 79.00 96 ASP A N 1
ATOM 717 C CA . ASP A 1 96 ? -5.838 2.107 20.179 1.00 79.00 96 ASP A CA 1
ATOM 718 C C . ASP A 1 96 ? -5.435 1.103 19.085 1.00 79.00 96 ASP A C 1
ATOM 720 O O . ASP A 1 96 ? -4.759 1.454 18.114 1.00 79.00 96 ASP A O 1
ATOM 724 N N . VAL A 1 97 ? -5.959 -0.127 19.153 1.00 82.38 97 VAL A N 1
ATOM 725 C CA . VAL A 1 97 ? -5.767 -1.143 18.103 1.00 82.38 97 VAL A CA 1
ATOM 726 C C . VAL A 1 97 ? -6.316 -0.655 16.762 1.00 82.38 97 VAL A C 1
ATOM 728 O O . VAL A 1 97 ? -5.693 -0.869 15.719 1.00 82.38 97 VAL A O 1
ATOM 731 N N . HIS A 1 98 ? -7.462 0.027 16.770 1.00 80.06 98 HIS A N 1
ATOM 732 C CA . HIS A 1 98 ? -8.074 0.553 15.557 1.00 80.06 98 HIS A CA 1
ATOM 733 C C . HIS A 1 98 ? -7.225 1.657 14.912 1.00 80.06 98 HIS A C 1
ATOM 735 O O . HIS A 1 98 ? -6.977 1.624 13.704 1.00 80.06 98 HIS A O 1
ATOM 741 N N . MET A 1 99 ? -6.715 2.592 15.716 1.00 78.50 99 MET A N 1
ATOM 742 C CA . MET A 1 99 ? -5.808 3.646 15.262 1.00 78.50 99 MET A CA 1
ATOM 743 C C . MET A 1 99 ? -4.492 3.071 14.733 1.00 78.50 99 MET A C 1
ATOM 745 O O . MET A 1 99 ? -3.992 3.524 13.701 1.00 78.50 99 MET A O 1
ATOM 749 N N . GLN A 1 100 ? -3.959 2.030 15.375 1.00 79.12 100 GLN A N 1
ATOM 750 C CA . GLN A 1 100 ? -2.738 1.360 14.934 1.00 79.12 100 GLN A CA 1
ATOM 751 C C . GLN A 1 100 ? -2.931 0.604 13.607 1.00 79.12 100 GLN A C 1
ATOM 753 O O . GLN A 1 100 ? -2.084 0.704 12.713 1.00 79.12 100 GLN A O 1
ATOM 758 N N . LEU A 1 101 ? -4.055 -0.098 13.427 1.00 78.94 101 LEU A N 1
ATOM 759 C CA . LEU A 1 101 ? -4.434 -0.740 12.157 1.00 78.94 101 LEU A CA 1
ATOM 760 C C . LEU A 1 101 ? -4.606 0.285 11.031 1.00 78.94 101 LEU A C 1
ATOM 762 O O . LEU A 1 101 ? -4.118 0.082 9.919 1.00 78.94 101 LEU A O 1
ATOM 766 N N . PHE A 1 102 ? -5.243 1.417 11.321 1.00 78.75 102 PHE A N 1
ATOM 767 C CA . PHE A 1 102 ? -5.410 2.487 10.344 1.00 78.75 102 PHE A CA 1
ATOM 768 C C . PHE A 1 102 ? -4.066 3.108 9.936 1.00 78.75 102 PHE A C 1
ATOM 770 O O . PHE A 1 102 ? -3.782 3.263 8.746 1.00 78.75 102 PHE A O 1
ATOM 777 N N . ALA A 1 103 ? -3.204 3.414 10.908 1.00 77.31 103 ALA A N 1
ATOM 778 C CA . ALA A 1 103 ? -1.891 4.002 10.660 1.00 77.31 103 ALA A CA 1
ATOM 779 C C . ALA A 1 103 ? -0.969 3.065 9.864 1.00 77.31 103 ALA A C 1
ATOM 781 O O . ALA A 1 103 ? -0.314 3.498 8.914 1.00 77.31 103 ALA A O 1
ATOM 782 N N . THR A 1 104 ? -0.940 1.776 10.213 1.00 80.31 104 THR A N 1
ATOM 783 C CA . THR A 1 104 ? -0.143 0.770 9.491 1.00 80.31 104 THR A CA 1
ATOM 784 C C . THR A 1 104 ? -0.631 0.575 8.058 1.00 80.31 104 THR A C 1
ATOM 786 O O . THR A 1 104 ? 0.200 0.485 7.154 1.00 80.31 104 THR A O 1
ATOM 789 N N . MET A 1 105 ? -1.944 0.612 7.812 1.00 76.31 105 MET A N 1
ATOM 790 C CA . MET A 1 105 ? -2.482 0.551 6.451 1.00 76.31 105 MET A CA 1
ATOM 791 C C . MET A 1 105 ? -2.131 1.800 5.629 1.00 76.31 105 MET A C 1
ATOM 793 O O . MET A 1 105 ? -1.712 1.689 4.478 1.00 76.31 105 MET A O 1
ATOM 797 N N . MET A 1 106 ? -2.233 2.997 6.214 1.00 77.81 106 MET A N 1
ATOM 798 C CA . MET A 1 106 ? -1.832 4.235 5.532 1.00 77.81 106 MET A CA 1
ATOM 799 C C . MET A 1 106 ? -0.346 4.232 5.168 1.00 77.81 106 MET A C 1
ATOM 801 O O . MET A 1 106 ? 0.028 4.635 4.062 1.00 77.81 106 MET A O 1
ATOM 805 N N . LEU A 1 107 ? 0.504 3.731 6.068 1.00 81.25 107 LEU A N 1
ATOM 806 C CA . LEU A 1 107 ? 1.923 3.525 5.797 1.00 81.25 107 LEU A CA 1
ATOM 807 C C . LEU A 1 107 ? 2.127 2.527 4.648 1.00 81.25 107 LEU A C 1
ATOM 809 O O . LEU A 1 107 ? 2.882 2.815 3.722 1.00 81.25 107 LEU A O 1
ATOM 813 N N . TYR A 1 108 ? 1.433 1.387 4.680 1.00 82.81 108 TYR A N 1
ATOM 814 C CA . TYR A 1 108 ? 1.508 0.355 3.646 1.00 82.81 108 TYR A CA 1
ATOM 815 C C . TYR A 1 108 ? 1.149 0.901 2.257 1.00 82.81 108 TYR A C 1
ATOM 817 O O . TYR A 1 108 ? 1.954 0.790 1.330 1.00 82.81 108 TYR A O 1
ATOM 825 N N . ILE A 1 109 ? -0.001 1.570 2.126 1.00 78.75 109 ILE A N 1
ATOM 826 C CA . ILE A 1 109 ? -0.447 2.172 0.860 1.00 78.75 109 ILE A CA 1
ATOM 827 C C . ILE A 1 109 ? 0.562 3.225 0.384 1.00 78.75 109 ILE A C 1
ATOM 829 O O . ILE A 1 109 ? 0.889 3.279 -0.801 1.00 78.75 109 ILE A O 1
ATOM 833 N N . SER A 1 110 ? 1.107 4.034 1.298 1.00 82.50 110 SER A N 1
ATOM 834 C CA . SER A 1 110 ? 2.110 5.052 0.964 1.00 82.50 110 SER A CA 1
ATOM 835 C C . SER A 1 110 ? 3.397 4.433 0.420 1.00 82.50 110 SER A C 1
ATOM 837 O O . SER A 1 110 ? 3.906 4.875 -0.611 1.00 82.50 110 SER A O 1
ATOM 839 N N . VAL A 1 111 ? 3.912 3.388 1.075 1.00 84.50 111 VAL A N 1
ATOM 840 C CA . VAL A 1 111 ? 5.102 2.655 0.621 1.00 84.50 111 VAL A CA 1
ATOM 841 C C . VAL A 1 111 ? 4.840 2.002 -0.733 1.00 84.50 111 VAL A C 1
ATOM 843 O O . VAL A 1 111 ? 5.668 2.128 -1.633 1.00 84.50 111 VAL A O 1
ATOM 846 N N . MET A 1 112 ? 3.683 1.366 -0.922 1.00 82.31 112 MET A N 1
ATOM 847 C CA . MET A 1 112 ? 3.326 0.752 -2.201 1.00 82.31 112 MET A CA 1
ATOM 848 C C . MET A 1 112 ? 3.242 1.801 -3.319 1.00 82.31 112 MET A C 1
ATOM 850 O O . MET A 1 112 ? 3.838 1.624 -4.380 1.00 82.31 112 MET A O 1
ATOM 854 N N . ALA A 1 113 ? 2.604 2.947 -3.066 1.00 80.56 113 ALA A N 1
ATOM 855 C CA . ALA A 1 113 ? 2.518 4.044 -4.027 1.00 80.56 113 ALA A CA 1
ATOM 856 C C . ALA A 1 113 ? 3.896 4.615 -4.402 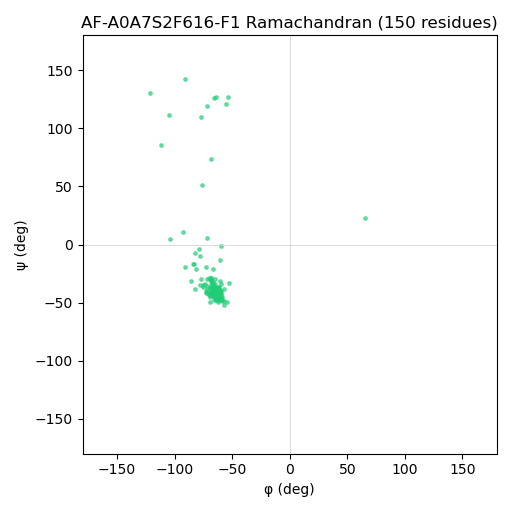1.00 80.56 113 ALA A C 1
ATOM 858 O O . ALA A 1 113 ? 4.132 4.954 -5.564 1.00 80.56 113 ALA A O 1
ATOM 859 N N . LEU A 1 114 ? 4.816 4.720 -3.438 1.00 85.88 114 LEU A N 1
ATOM 860 C CA . LEU A 1 114 ? 6.196 5.140 -3.690 1.00 85.88 114 LEU A CA 1
ATOM 861 C C . LEU A 1 114 ? 6.957 4.110 -4.525 1.00 85.88 114 LEU A C 1
ATOM 863 O O . LEU A 1 114 ? 7.632 4.499 -5.476 1.00 85.88 114 LEU A O 1
ATOM 867 N N . THR A 1 115 ? 6.810 2.820 -4.217 1.00 86.06 115 THR A N 1
ATOM 868 C CA . THR A 1 115 ? 7.424 1.728 -4.982 1.00 86.06 115 THR A CA 1
ATOM 869 C C . THR A 1 115 ? 6.965 1.763 -6.434 1.00 86.06 115 THR A C 1
ATOM 871 O O . THR A 1 115 ? 7.804 1.779 -7.326 1.00 86.06 115 THR A O 1
ATOM 874 N N . VAL A 1 116 ? 5.659 1.885 -6.685 1.00 83.44 116 VAL A N 1
ATOM 875 C CA . VAL A 1 116 ? 5.098 1.926 -8.047 1.00 83.44 116 VAL A CA 1
ATOM 876 C C . VAL A 1 116 ? 5.554 3.167 -8.809 1.00 83.44 116 VAL A C 1
ATOM 878 O O . VAL A 1 116 ? 5.934 3.094 -9.973 1.00 83.44 116 VAL A O 1
ATOM 881 N N . ARG A 1 117 ? 5.591 4.332 -8.152 1.00 83.81 117 ARG A N 1
ATOM 882 C CA . ARG A 1 117 ? 6.172 5.537 -8.763 1.00 83.81 117 ARG A CA 1
ATOM 883 C C . ARG A 1 117 ? 7.654 5.360 -9.080 1.00 83.81 117 ARG A C 1
ATOM 885 O O . ARG A 1 117 ? 8.125 5.889 -10.084 1.00 83.81 117 ARG A O 1
ATOM 892 N N . GLY A 1 118 ? 8.380 4.644 -8.226 1.00 87.56 118 GLY A N 1
ATOM 893 C CA . GLY A 1 118 ? 9.774 4.280 -8.437 1.00 87.56 118 GLY A CA 1
ATOM 894 C C . GLY A 1 118 ? 9.951 3.375 -9.651 1.00 87.56 118 GLY A C 1
ATOM 895 O O . GLY A 1 118 ? 10.782 3.683 -10.500 1.00 87.56 118 GLY A O 1
ATOM 896 N N . THR A 1 119 ? 9.144 2.319 -9.780 1.00 86.75 119 THR A N 1
ATOM 897 C CA . THR A 1 119 ? 9.221 1.382 -10.910 1.00 86.75 119 THR A CA 1
ATOM 898 C C . THR A 1 119 ? 8.866 2.060 -12.227 1.00 86.75 119 THR A C 1
ATOM 900 O O . THR A 1 119 ? 9.636 1.945 -13.171 1.00 86.75 119 THR A O 1
ATOM 903 N N . MET A 1 120 ? 7.802 2.870 -12.270 1.00 85.19 120 MET A N 1
ATOM 904 C CA . MET A 1 120 ? 7.441 3.626 -13.480 1.00 85.19 120 MET A CA 1
ATOM 905 C C . MET A 1 120 ? 8.551 4.598 -13.906 1.00 85.19 120 MET A C 1
ATOM 907 O O . MET A 1 120 ? 8.836 4.756 -15.089 1.00 85.19 120 MET A O 1
ATOM 911 N N . ARG A 1 121 ? 9.206 5.266 -12.945 1.00 87.19 121 ARG A N 1
ATOM 912 C CA . ARG A 1 121 ? 10.355 6.134 -13.247 1.00 87.19 121 ARG A CA 1
ATOM 913 C C . ARG A 1 121 ? 11.567 5.354 -13.724 1.00 87.19 121 ARG A C 1
ATOM 915 O O . ARG A 1 121 ? 12.281 5.852 -14.587 1.00 87.19 121 ARG A O 1
ATOM 922 N N . ALA A 1 122 ? 11.808 4.179 -13.153 1.00 89.06 122 ALA A N 1
ATOM 923 C CA . ALA A 1 122 ? 12.884 3.313 -13.596 1.00 89.06 122 ALA A CA 1
ATOM 924 C C . ALA A 1 122 ? 12.647 2.882 -15.046 1.00 89.06 122 ALA A C 1
ATOM 926 O O . ALA A 1 122 ? 13.541 3.069 -15.858 1.00 89.06 122 ALA A O 1
ATOM 927 N N . GLU A 1 123 ? 11.450 2.401 -15.391 1.00 86.50 123 GLU A N 1
ATOM 928 C CA . GLU A 1 123 ? 11.094 2.003 -16.763 1.00 86.50 123 GLU A CA 1
ATOM 929 C C . GLU A 1 123 ? 11.336 3.134 -17.769 1.00 86.50 123 GLU A C 1
ATOM 931 O O . GLU A 1 123 ? 12.084 2.942 -18.723 1.00 86.50 123 GLU A O 1
ATOM 936 N N . MET A 1 124 ? 10.848 4.348 -17.486 1.00 85.38 124 MET A N 1
ATOM 937 C CA . MET A 1 124 ? 11.100 5.514 -18.346 1.00 85.38 124 MET A CA 1
ATOM 938 C C . MET A 1 124 ? 12.597 5.842 -18.503 1.00 85.38 124 MET A C 1
ATOM 940 O O . MET A 1 124 ? 13.025 6.315 -19.554 1.00 85.38 124 MET A O 1
ATOM 944 N N . LEU A 1 125 ? 13.410 5.621 -17.463 1.00 91.62 125 LEU A N 1
ATOM 945 C CA . LEU A 1 125 ? 14.861 5.829 -17.530 1.00 91.62 125 LEU A CA 1
ATOM 946 C C . LEU A 1 125 ? 15.563 4.757 -18.370 1.00 91.62 125 LEU A C 1
ATOM 948 O O . LEU A 1 125 ? 16.539 5.079 -19.045 1.00 91.62 125 LEU A O 1
ATOM 952 N N . TRP A 1 126 ? 15.088 3.511 -18.324 1.00 90.88 126 TRP A N 1
ATOM 953 C CA . TRP A 1 126 ? 15.614 2.417 -19.140 1.00 90.88 126 TRP A CA 1
ATOM 954 C C . TRP A 1 126 ? 15.285 2.616 -20.618 1.00 90.88 126 TRP A C 1
ATOM 956 O O . TRP A 1 126 ? 16.186 2.511 -21.442 1.00 90.88 126 TRP A O 1
ATOM 966 N N . GLU A 1 127 ? 14.046 2.990 -20.944 1.00 90.19 127 GLU A N 1
ATOM 967 C CA . GLU A 1 127 ? 13.630 3.297 -22.322 1.00 90.19 127 GLU A CA 1
ATOM 968 C C . GLU A 1 127 ? 14.458 4.446 -22.910 1.00 90.19 127 GLU A C 1
ATOM 970 O O . GLU A 1 127 ? 15.036 4.323 -23.987 1.00 90.19 127 GLU A O 1
ATOM 975 N N . ALA A 1 128 ? 14.640 5.529 -22.148 1.00 91.00 128 ALA A N 1
ATOM 976 C CA . ALA A 1 128 ? 15.461 6.658 -22.580 1.00 91.00 128 ALA A CA 1
ATOM 977 C C . ALA A 1 128 ? 16.961 6.327 -22.719 1.00 91.00 128 ALA A C 1
ATOM 979 O O . ALA A 1 128 ? 17.696 7.075 -23.368 1.00 91.00 128 ALA A O 1
ATOM 980 N N . ALA A 1 129 ? 17.448 5.270 -22.063 1.00 91.12 129 ALA A N 1
ATOM 981 C CA . ALA A 1 129 ? 18.820 4.797 -22.220 1.00 91.12 129 ALA A CA 1
ATOM 982 C C . ALA A 1 129 ? 18.971 3.908 -23.462 1.00 91.12 129 ALA A C 1
ATOM 984 O O . ALA A 1 129 ? 19.975 4.031 -24.162 1.00 91.12 129 ALA A O 1
ATOM 985 N N . ASP A 1 130 ? 17.979 3.065 -23.748 1.00 91.38 130 ASP A N 1
ATOM 986 C CA . ASP A 1 130 ? 17.971 2.175 -24.913 1.00 91.38 130 ASP A CA 1
ATOM 987 C C . ASP A 1 130 ? 17.872 2.971 -26.226 1.00 91.38 130 ASP A C 1
ATOM 989 O O . ASP A 1 130 ? 18.659 2.749 -27.147 1.00 91.38 130 ASP A O 1
ATOM 993 N N . ASP A 1 131 ? 17.020 4.003 -26.262 1.00 90.56 131 ASP A N 1
ATOM 994 C CA . ASP A 1 131 ? 16.896 4.915 -27.409 1.00 90.56 131 ASP A CA 1
ATOM 995 C C . ASP A 1 131 ? 18.232 5.587 -27.769 1.00 90.56 131 ASP A C 1
ATOM 997 O O . ASP A 1 131 ? 18.563 5.742 -28.945 1.00 90.56 131 ASP A O 1
ATOM 1001 N N . LYS A 1 132 ? 19.041 5.950 -26.764 1.00 90.00 132 LYS A N 1
ATOM 1002 C CA . LYS A 1 132 ? 20.363 6.560 -26.990 1.00 90.00 132 LYS A CA 1
ATOM 1003 C C . LYS A 1 132 ? 21.352 5.586 -27.620 1.00 90.00 132 LYS A C 1
ATOM 1005 O O . LYS A 1 132 ? 22.116 5.975 -28.500 1.00 90.00 132 LYS A O 1
ATOM 1010 N N . LEU A 1 133 ? 21.334 4.326 -27.183 1.00 89.19 133 LEU A N 1
ATOM 1011 C CA . LEU A 1 133 ? 22.197 3.289 -27.748 1.00 89.19 133 LEU A CA 1
ATOM 1012 C C . LEU A 1 133 ? 21.835 3.000 -29.208 1.00 89.19 133 LEU A C 1
ATOM 1014 O O . LEU A 1 133 ? 22.732 2.793 -30.024 1.00 89.19 133 LEU A O 1
ATOM 1018 N N . ALA A 1 134 ? 20.544 3.030 -29.545 1.00 86.88 134 ALA A N 1
ATOM 1019 C CA . ALA A 1 134 ? 20.085 2.869 -30.920 1.00 86.88 134 ALA A CA 1
ATOM 1020 C C . ALA A 1 134 ? 20.569 4.018 -31.823 1.00 86.88 134 ALA A C 1
ATOM 1022 O O . ALA A 1 134 ? 21.115 3.757 -32.896 1.00 86.88 134 ALA A O 1
ATOM 1023 N N . THR A 1 135 ? 20.454 5.275 -31.375 1.00 87.25 135 THR A N 1
ATOM 1024 C CA . THR A 1 135 ? 20.908 6.437 -32.161 1.00 87.25 135 THR A CA 1
ATOM 1025 C C . THR A 1 135 ? 22.422 6.481 -32.358 1.00 87.25 135 THR A C 1
ATOM 1027 O O . THR A 1 135 ? 22.889 6.840 -33.438 1.00 87.25 135 THR A O 1
ATOM 1030 N N . ASP A 1 136 ? 23.201 6.081 -31.348 1.00 88.56 136 ASP A N 1
ATOM 1031 C CA . ASP A 1 136 ? 24.664 6.032 -31.456 1.00 88.56 136 ASP A CA 1
ATOM 1032 C C . ASP A 1 136 ? 25.115 4.966 -32.472 1.00 88.56 136 ASP A C 1
ATOM 1034 O O . ASP A 1 136 ? 26.113 5.147 -33.170 1.00 88.56 136 ASP A O 1
ATOM 1038 N N . GLN A 1 137 ? 24.369 3.863 -32.599 1.00 79.88 137 GLN A N 1
ATOM 1039 C CA . GLN A 1 137 ? 24.680 2.797 -33.552 1.00 79.88 137 GLN A CA 1
ATOM 1040 C C . GLN A 1 137 ? 24.366 3.188 -35.008 1.00 79.88 137 GLN A C 1
ATOM 1042 O O . GLN A 1 137 ? 25.089 2.776 -35.917 1.00 79.88 137 GLN A O 1
ATOM 1047 N N . GLU A 1 138 ? 23.320 3.987 -35.238 1.00 79.69 138 GLU A N 1
ATOM 1048 C CA . GLU A 1 138 ? 22.995 4.530 -36.566 1.00 79.69 138 GLU A CA 1
ATOM 1049 C C . GLU A 1 138 ? 24.096 5.478 -37.067 1.00 79.69 138 GLU A C 1
ATOM 1051 O O . GLU A 1 138 ? 24.573 5.322 -38.190 1.00 79.69 138 GLU A O 1
ATOM 1056 N N . GLY A 1 139 ? 24.595 6.373 -36.204 1.00 74.38 139 GLY A N 1
ATOM 1057 C CA . GLY A 1 139 ? 25.658 7.320 -36.564 1.00 74.38 139 GLY A CA 1
ATOM 1058 C C . GLY A 1 139 ? 26.976 6.658 -36.991 1.00 74.38 139 GLY A C 1
ATOM 1059 O O . GLY A 1 139 ? 27.627 7.128 -37.922 1.00 74.38 139 GLY A O 1
ATOM 1060 N N . VAL A 1 140 ? 27.354 5.533 -36.372 1.00 77.25 140 VAL A N 1
ATOM 1061 C CA . VAL A 1 140 ? 28.581 4.789 -36.727 1.00 77.25 140 VAL A CA 1
ATOM 1062 C C . VAL A 1 140 ? 28.483 4.133 -38.111 1.00 77.25 140 VAL A C 1
ATOM 1064 O O . VAL A 1 140 ? 29.477 4.081 -38.836 1.00 77.25 140 VAL A O 1
ATOM 1067 N N . ASN A 1 141 ? 27.303 3.644 -38.503 1.00 73.31 141 ASN A N 1
ATOM 1068 C CA . ASN A 1 141 ? 27.114 3.002 -39.811 1.00 73.31 141 ASN A CA 1
ATOM 1069 C C . ASN A 1 141 ? 27.157 4.009 -40.977 1.00 73.31 141 ASN A C 1
ATOM 1071 O O . ASN A 1 141 ? 27.581 3.657 -42.084 1.00 73.31 141 ASN A O 1
ATOM 1075 N N . ASP A 1 142 ? 26.751 5.256 -40.730 1.00 73.50 142 ASP A N 1
ATOM 1076 C 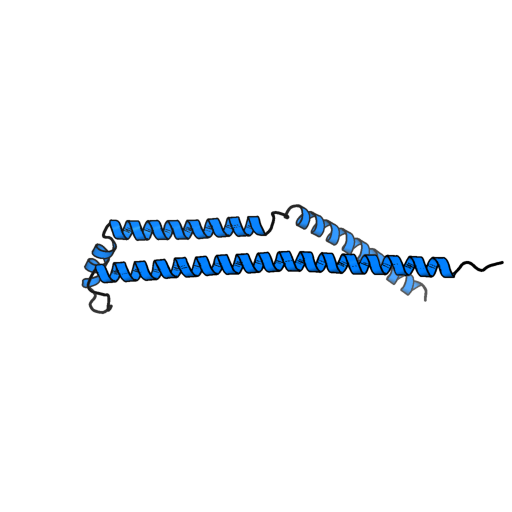CA . ASP A 1 142 ? 26.785 6.322 -41.733 1.00 73.50 142 ASP A CA 1
ATOM 1077 C C . ASP A 1 142 ? 28.211 6.845 -41.981 1.00 73.50 142 ASP A C 1
ATOM 1079 O O . ASP A 1 142 ? 28.581 7.111 -43.129 1.00 73.50 142 ASP A O 1
ATOM 1083 N N . GLU A 1 143 ? 29.057 6.933 -40.947 1.00 67.94 143 GLU A N 1
ATOM 1084 C CA . GLU A 1 143 ? 30.459 7.350 -41.111 1.00 67.94 143 GLU A CA 1
ATOM 1085 C C . GLU A 1 143 ? 31.288 6.333 -41.920 1.00 67.94 143 GLU A C 1
ATOM 1087 O O . GLU A 1 143 ? 32.054 6.738 -42.799 1.00 67.94 143 GLU A O 1
ATOM 1092 N N . ASP A 1 144 ? 31.090 5.025 -41.717 1.00 64.94 144 ASP A N 1
ATOM 1093 C CA . ASP A 1 144 ? 31.818 3.972 -42.453 1.00 64.94 144 ASP A CA 1
ATOM 1094 C C . AS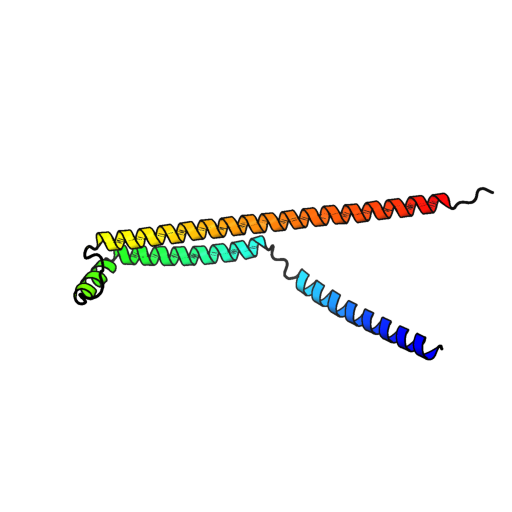P A 1 144 ? 31.430 3.915 -43.947 1.00 64.94 144 ASP A C 1
ATOM 1096 O O . ASP A 1 144 ? 32.271 3.683 -44.821 1.00 64.94 144 ASP A O 1
ATOM 1100 N N . SER A 1 145 ? 30.174 4.237 -44.282 1.00 63.31 145 SER A N 1
ATOM 1101 C CA . SER A 1 145 ? 29.707 4.260 -45.678 1.00 63.31 145 SER A CA 1
ATOM 1102 C C . SER A 1 145 ? 30.336 5.386 -46.508 1.00 63.31 145 SER A C 1
ATOM 1104 O O . SER A 1 145 ? 30.542 5.217 -47.711 1.00 63.31 145 SER A O 1
ATOM 1106 N N . THR A 1 146 ? 30.706 6.512 -45.890 1.00 64.69 146 THR A N 1
ATOM 1107 C CA . THR A 1 146 ? 31.315 7.653 -46.605 1.00 64.69 146 THR A CA 1
ATOM 1108 C C . THR A 1 146 ? 32.828 7.532 -46.811 1.00 64.69 146 THR A C 1
ATOM 1110 O O . THR A 1 146 ? 33.386 8.204 -47.680 1.00 64.69 146 THR A O 1
ATOM 1113 N N . ALA A 1 147 ? 33.509 6.650 -46.072 1.00 63.91 147 ALA A N 1
ATOM 1114 C CA . ALA A 1 147 ? 34.960 6.472 -46.164 1.00 63.91 147 ALA A CA 1
ATOM 1115 C C . ALA A 1 147 ? 35.410 5.552 -47.319 1.00 63.91 147 ALA A C 1
ATOM 1117 O O . ALA A 1 147 ? 36.609 5.441 -47.583 1.00 63.91 147 ALA A O 1
ATOM 1118 N N . SER A 1 148 ? 34.475 4.895 -48.016 1.00 62.91 148 SER A N 1
ATOM 1119 C CA . SER A 1 148 ? 34.785 3.841 -48.991 1.00 62.91 148 SER A CA 1
ATOM 1120 C C . SER A 1 148 ? 34.682 4.238 -50.468 1.00 62.91 148 SER A C 1
ATOM 1122 O O . SER A 1 148 ? 34.904 3.374 -51.311 1.00 62.91 148 SER A O 1
ATOM 1124 N N . GLU A 1 149 ? 34.422 5.504 -50.828 1.00 61.31 149 GLU A N 1
ATOM 1125 C CA . GLU A 1 149 ? 34.490 5.933 -52.238 1.00 61.31 149 GLU A CA 1
ATOM 1126 C C . GLU A 1 149 ? 35.955 6.116 -52.695 1.00 61.31 149 GLU A C 1
ATOM 1128 O O . GLU A 1 149 ? 36.623 7.073 -52.282 1.00 61.31 149 GLU A O 1
ATOM 1133 N N . PRO A 1 150 ? 36.495 5.239 -53.569 1.00 66.69 150 PRO A N 1
ATOM 1134 C CA . PRO A 1 150 ? 37.815 5.447 -54.139 1.00 66.69 150 PRO A CA 1
ATOM 1135 C C . PRO A 1 150 ? 37.747 6.593 -55.151 1.00 66.69 150 PRO A C 1
ATOM 1137 O O . PRO A 1 150 ? 37.038 6.526 -56.156 1.00 66.69 150 PRO A O 1
ATOM 1140 N N . LYS A 1 151 ? 38.515 7.654 -54.892 1.00 65.44 151 LYS A N 1
ATOM 1141 C CA . LYS A 1 151 ? 38.708 8.742 -55.855 1.00 65.44 151 LYS A CA 1
ATOM 1142 C C . LYS A 1 151 ? 39.429 8.195 -57.104 1.00 65.44 151 LYS A C 1
ATOM 1144 O O . LYS A 1 151 ? 40.471 7.559 -56.926 1.00 65.44 151 LYS A O 1
ATOM 1149 N N . PRO A 1 152 ? 38.889 8.412 -58.317 1.00 70.00 152 PRO A N 1
ATOM 1150 C CA . PRO A 1 152 ? 39.499 7.968 -59.571 1.00 70.00 152 PRO A CA 1
ATOM 1151 C C . PRO A 1 152 ? 40.794 8.716 -59.910 1.00 70.00 152 PRO A C 1
ATOM 1153 O O . PRO A 1 152 ? 40.953 9.878 -59.462 1.00 70.00 152 PRO A O 1
#

Radius of gyration: 32.97 Å; Cα contacts (8 Å, |Δi|>4): 17; chains: 1; bounding box: 64×43×97 Å

Sequence (152 aa):
VDTAHHRLSHMAQGAKAWRGDTADAHREVHRESQVPLWESLFANSVGELMVLGCVAAVVWSASRAGLFDAIANALSSYDVIALPGDSSGYLHAVEDVHMQLFATMMLYISVMALTVRGTMRAEMLWEAADDKLATDQEGVNDEDSTASEPKP

Secondary structure (DSSP, 8-state):
-HHHHHHHHHHHHHHHHHHHHHHHHHHHHHHHT---HHHHHHHHHHHHHHHHHHHHHHHHHHHHTTHHHHHHHHHTT-TTS---SSHHHHHHHHHHHHHHHHHHHHHHHHHHHHHHHHHHHHHHHHHHHHHHHHHHHHHHHHHHHHTT----

pLDDT: mean 74.47, std 10.12, range [51.09, 91.62]

Mean predicted aligned error: 14.71 Å

Organism: NCBI:txid327968

Solvent-accessible surface area (backbone atoms only — not comparable to full-atom values): 8693 Å² total; per-residue (Å²): 124,64,72,60,56,56,52,51,52,53,52,56,51,52,54,50,56,58,51,47,60,51,50,53,55,53,50,52,59,58,62,77,62,68,64,54,69,66,58,59,51,48,54,50,50,52,52,54,52,48,53,50,52,49,53,48,52,50,52,52,50,36,56,76,68,42,47,61,50,54,49,51,62,66,47,68,79,47,89,85,60,94,61,74,93,42,64,69,57,52,51,52,52,52,51,50,53,49,52,50,52,51,51,52,49,54,50,48,53,52,53,50,53,51,50,52,53,47,50,57,52,48,51,57,53,51,54,62,49,50,56,49,56,54,53,57,54,53,55,56,58,55,56,59,64,68,74,67,73,80,80,130

Foldseek 3Di:
DVVVVVVVVVVVVVVVVVVVVVVVVVVVVVVVPPPPPVVVLVVVLVVVVVVLVVVVVVVVVCVVVCVLVVVLVVCVVPPPDPDPNDSVVVNVVVVVVSVVVVVVSVVVSVVVVVVVVVVVVVVVVVVVVVVVVVVVVVVVVVVVVVVPDDDD